Protein 2IF5 (pdb70)

B-factor: mean 22.91, std 17.2, range [2.0, 500.0]

Structure (mmCIF, N/CA/C/O backbone):
data_2IF5
#
_entry.id   2IF5
#
_cell.length_a   65.850
_cell.length_b   65.850
_cell.length_c   162.603
_cell.angle_alpha   90.00
_cell.angle_beta   90.00
_cell.angle_gamma   90.00
#
_symmetry.space_group_name_H-M   'I 41 2 2'
#
loop_
_entity.id
_entity.type
_entity.pdbx_description
1 polymer 'Zinc finger and BTB domain-containing protein 7A'
2 non-polymer 'PRASEODYMIUM ION'
3 water water
#
loop_
_atom_site.group_PDB
_atom_site.id
_atom_site.type_symbol
_atom_site.label_atom_id
_atom_site.label_alt_id
_atom_site.label_comp_id
_atom_site.label_asym_id
_atom_site.label_entity_id
_atom_site.label_seq_id
_atom_site.pdbx_PDB_ins_code
_atom_site.Cartn_x
_atom_site.Cartn_y
_atom_site.Cartn_z
_atom_site.occupancy
_atom_site.B_iso_or_equiv
_atom_site.auth_seq_id
_atom_site.auth_comp_id
_atom_site.auth_asym_id
_atom_site.auth_atom_id
_atom_site.pdbx_PDB_model_num
ATOM 1 N N . ILE A 1 1 ? 19.577 -25.820 -16.768 1.00 31.76 8 ILE A N 1
ATOM 2 C CA . ILE A 1 1 ? 18.529 -25.247 -17.607 1.00 31.03 8 ILE A CA 1
ATOM 3 C C . ILE A 1 1 ? 17.451 -26.311 -17.665 1.00 30.61 8 ILE A C 1
ATOM 4 O O . ILE A 1 1 ? 17.737 -27.518 -17.744 1.00 32.20 8 ILE A O 1
ATOM 9 N N . GLY A 1 2 ? 16.206 -25.860 -17.550 1.00 28.13 9 GLY A N 1
ATOM 10 C CA . GLY A 1 2 ? 15.103 -26.735 -17.162 1.00 25.36 9 GLY A CA 1
ATOM 11 C C . GLY A 1 2 ? 14.865 -27.915 -18.079 1.00 23.63 9 GLY A C 1
ATOM 12 O O . GLY A 1 2 ? 14.415 -27.693 -19.215 1.00 22.57 9 GLY A O 1
ATOM 13 N N . ILE A 1 3 ? 15.224 -29.148 -17.630 1.00 19.84 10 ILE A N 1
ATOM 14 C CA . ILE A 1 3 ? 14.744 -30.372 -18.296 1.00 17.61 10 ILE A CA 1
ATOM 15 C C . ILE A 1 3 ? 13.265 -30.504 -17.949 1.00 15.58 10 ILE A C 1
ATOM 16 O O . ILE A 1 3 ? 12.941 -30.573 -16.780 1.00 14.59 10 ILE A O 1
ATOM 21 N N . PRO A 1 4 ? 12.375 -30.518 -18.961 1.00 14.37 11 PRO A N 1
ATOM 22 C CA . PRO A 1 4 ? 10.957 -30.611 -18.693 1.00 14.86 11 PRO A CA 1
ATOM 23 C C . PRO A 1 4 ? 10.525 -32.071 -18.558 1.00 13.13 11 PRO A C 1
ATOM 24 O O . PRO A 1 4 ? 10.962 -32.921 -19.356 1.00 13.39 11 PRO A O 1
ATOM 28 N N . PHE A 1 5 ? 9.660 -32.331 -17.586 1.00 13.24 12 PHE A N 1
ATOM 29 C CA . PHE A 1 5 ? 9.050 -33.663 -17.338 1.00 12.01 12 PHE A CA 1
ATOM 30 C C . PHE A 1 5 ? 7.529 -33.572 -17.544 1.00 12.64 12 PHE A C 1
ATOM 31 O O . PHE A 1 5 ? 6.754 -33.364 -16.592 1.00 11.92 12 PHE A O 1
ATOM 39 N N . PRO A 1 6 ? 7.087 -33.773 -18.793 1.00 12.73 13 PRO A N 1
ATOM 40 C CA . PRO A 1 6 ? 5.664 -33.610 -19.043 1.00 14.48 13 PRO A CA 1
ATOM 41 C C . PRO A 1 6 ? 4.744 -34.618 -18.357 1.00 13.69 13 PRO A C 1
ATOM 42 O O . PRO A 1 6 ? 3.541 -34.390 -18.349 1.00 14.61 13 PRO A O 1
ATOM 46 N N . ASP A 1 7 ? 5.286 -35.695 -17.801 1.00 14.09 14 ASP A N 1
ATOM 47 C CA . ASP A 1 7 ? 4.424 -36.710 -17.113 1.00 13.35 14 ASP A CA 1
ATOM 48 C C . ASP A 1 7 ? 4.448 -36.559 -15.587 1.00 13.77 14 ASP A C 1
ATOM 49 O O . ASP A 1 7 ? 3.668 -37.195 -14.906 1.00 12.15 14 ASP A O 1
ATOM 54 N N . HIS A 1 8 ? 5.340 -35.700 -15.076 1.00 13.49 15 HIS A N 1
ATOM 55 C CA . HIS A 1 8 ? 5.578 -35.559 -13.643 1.00 13.39 15 HIS A CA 1
ATOM 56 C C . HIS A 1 8 ? 4.367 -35.135 -12.812 1.00 12.48 15 HIS A C 1
ATOM 57 O O . HIS A 1 8 ? 4.146 -35.707 -11.769 1.00 12.09 15 HIS A O 1
ATOM 64 N N . SER A 1 9 ? 3.610 -34.109 -13.224 1.00 13.56 16 SER A N 1
ATOM 65 C CA . SER A 1 9 ? 2.495 -33.691 -12.371 1.00 14.30 16 SER A CA 1
ATOM 66 C C . SER A 1 9 ? 1.444 -34.788 -12.254 1.00 14.51 16 SER A C 1
ATOM 67 O O . SER A 1 9 ? 0.871 -34.964 -11.198 1.00 14.97 16 SER A O 1
ATOM 70 N N . SER A 1 10 ? 1.222 -35.542 -13.322 1.00 14.78 17 SER A N 1
ATOM 71 C CA . SER A 1 10 ? 0.240 -36.607 -13.269 1.00 16.70 17 SER A CA 1
ATOM 72 C C . SER A 1 10 ? 0.796 -37.764 -12.440 1.00 14.93 17 SER A C 1
ATOM 73 O O . SER A 1 10 ? 0.024 -38.405 -11.772 1.00 14.11 17 SER A O 1
ATOM 76 N N . ASP A 1 11 ? 2.113 -38.017 -12.484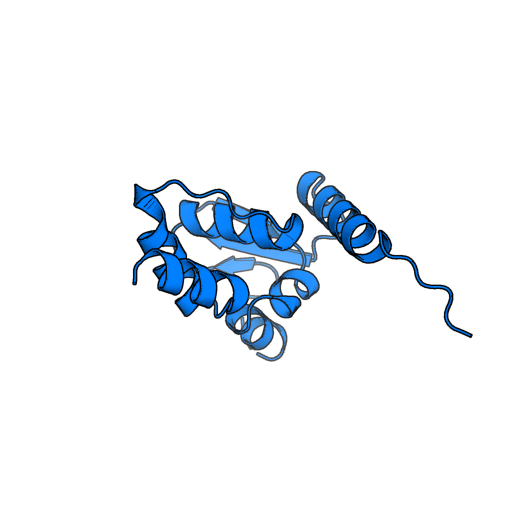 1.00 14.89 18 ASP A N 1
ATOM 77 C CA . ASP A 1 11 ? 2.745 -39.027 -11.622 1.00 14.80 18 ASP A CA 1
ATOM 78 C C . ASP A 1 11 ? 2.656 -38.639 -10.163 1.00 13.99 18 ASP A C 1
ATOM 79 O O . ASP A 1 11 ? 2.336 -39.489 -9.314 1.00 14.98 18 ASP A O 1
ATOM 84 N N . ILE A 1 12 ? 2.883 -37.365 -9.862 1.00 14.36 19 ILE A N 1
ATOM 85 C CA . ILE A 1 12 ? 2.629 -36.844 -8.497 1.00 14.06 19 ILE A CA 1
ATOM 86 C C . ILE A 1 12 ? 1.192 -37.073 -8.066 1.00 14.27 19 ILE A C 1
ATOM 87 O O . ILE A 1 12 ? 0.952 -37.571 -6.964 1.00 12.47 19 ILE A O 1
ATOM 92 N N . LEU A 1 13 ? 0.239 -36.732 -8.943 1.00 13.71 20 LEU A N 1
ATOM 93 C CA . LEU A 1 13 ? -1.156 -36.837 -8.562 1.00 13.52 20 LEU A CA 1
ATOM 94 C C . LEU A 1 13 ? -1.549 -38.299 -8.309 1.00 13.60 20 LEU A C 1
ATOM 95 O O . LEU A 1 13 ? -2.304 -38.616 -7.368 1.00 13.84 20 LEU A O 1
ATOM 100 N N . SER A 1 14 ? -1.049 -39.186 -9.169 1.00 14.31 21 SER A N 1
ATOM 101 C CA . SER A 1 14 ? -1.228 -40.596 -8.994 1.00 15.14 21 SER A CA 1
ATOM 102 C C . SER A 1 14 ? -0.725 -41.088 -7.635 1.00 15.59 21 SER A C 1
ATOM 103 O O . SER A 1 14 ? -1.333 -41.962 -7.003 1.00 15.85 21 SER A O 1
ATOM 106 N N . GLY A 1 15 ? 0.441 -40.598 -7.224 1.00 14.85 22 GLY A N 1
ATOM 107 C CA . GLY A 1 15 ? 1.014 -40.959 -5.960 1.00 15.59 22 GLY A CA 1
ATOM 108 C C . GLY A 1 15 ? 0.167 -40.468 -4.822 1.00 15.31 22 GLY A C 1
ATOM 109 O O . GLY A 1 15 ? -0.044 -41.190 -3.865 1.00 15.25 22 GLY A O 1
ATOM 110 N N . LEU A 1 16 ? -0.395 -39.264 -4.947 1.00 15.43 23 LEU A N 1
ATOM 111 C CA . LEU A 1 16 ? -1.247 -38.716 -3.893 1.00 15.14 23 LEU A CA 1
ATOM 112 C C . LEU A 1 16 ? -2.551 -39.514 -3.838 1.00 17.29 23 LEU A C 1
ATOM 113 O O . LEU A 1 16 ? -3.072 -39.790 -2.750 1.00 17.60 23 LEU A O 1
ATOM 118 N N . ASN A 1 17 ? -3.063 -39.890 -5.010 1.00 16.64 24 ASN A N 1
ATOM 119 C CA . ASN A 1 17 ? -4.245 -40.758 -5.080 1.00 17.48 24 ASN A CA 1
ATOM 120 C C . ASN A 1 17 ? -3.980 -42.147 -4.443 1.00 18.07 24 ASN A C 1
ATOM 121 O O . ASN A 1 17 ? -4.831 -42.676 -3.760 1.00 19.21 24 ASN A O 1
ATOM 126 N N . GLU A 1 18 ? -2.812 -42.730 -4.677 1.00 19.38 25 GLU A N 1
ATOM 127 C CA . GLU A 1 18 ? -2.389 -43.967 -3.976 1.00 21.56 25 GLU A CA 1
ATOM 128 C C . GLU A 1 18 ? -2.455 -43.830 -2.438 1.00 21.47 25 GLU A C 1
ATOM 129 O O . GLU A 1 18 ? -3.026 -44.679 -1.736 1.00 21.17 25 GLU A O 1
ATOM 135 N N . GLN A 1 19 ? -1.834 -42.765 -1.926 1.00 21.94 26 GLN A N 1
ATOM 136 C CA . GLN A 1 19 ? -1.928 -42.379 -0.511 1.00 21.59 26 GLN A CA 1
ATOM 137 C C . GLN A 1 19 ? -3.349 -42.317 -0.004 1.00 23.24 26 GLN A C 1
ATOM 138 O O . GLN A 1 19 ? -3.654 -42.884 1.067 1.00 22.00 26 GLN A O 1
ATOM 144 N N . ARG A 1 20 ? -4.211 -41.602 -0.740 1.00 23.92 27 ARG A N 1
ATOM 145 C CA . ARG A 1 20 ? -5.632 -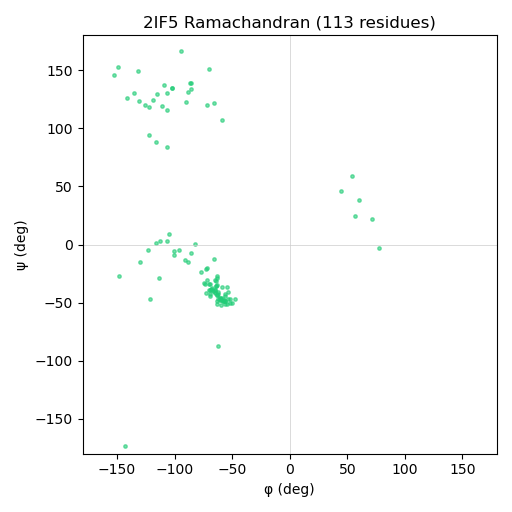41.529 -0.421 1.00 25.23 27 ARG A CA 1
ATOM 146 C C . ARG A 1 20 ? -6.293 -42.917 -0.447 1.00 26.55 27 ARG A C 1
ATOM 147 O O . ARG A 1 20 ? -6.958 -43.287 0.518 1.00 26.95 27 ARG A O 1
ATOM 155 N N . THR A 1 21 ? -6.115 -43.666 -1.541 1.00 27.19 28 THR A N 1
ATOM 156 C CA . THR A 1 21 ? -6.647 -45.035 -1.666 1.00 28.90 28 THR A CA 1
ATOM 157 C C . THR A 1 21 ? -6.232 -45.879 -0.455 1.00 29.52 28 THR A C 1
ATOM 158 O O . THR A 1 21 ? -7.080 -46.481 0.204 1.00 30.46 28 THR A O 1
ATOM 162 N N . GLN A 1 22 ? -4.942 -45.861 -0.135 1.00 30.10 29 GLN A N 1
ATOM 163 C CA . GLN A 1 22 ? -4.365 -46.669 0.951 1.00 30.97 29 GLN A CA 1
ATOM 164 C C . GLN A 1 22 ? -4.485 -46.104 2.372 1.00 30.84 29 GLN A C 1
ATOM 165 O O . GLN A 1 22 ? -4.012 -46.729 3.340 1.00 31.15 29 GLN A O 1
ATOM 171 N N . GLY A 1 23 ? -5.102 -44.935 2.500 1.00 29.54 30 GLY A N 1
ATOM 172 C CA . GLY A 1 23 ? -5.181 -44.245 3.781 1.00 29.83 30 GLY A CA 1
ATOM 173 C C . GLY A 1 23 ? -3.828 -43.905 4.374 1.00 29.18 30 GLY A C 1
ATOM 174 O O . GLY A 1 23 ? -3.639 -43.978 5.580 1.00 29.35 30 GLY A O 1
ATOM 175 N N . LEU A 1 24 ? -2.890 -43.512 3.526 1.00 28.71 31 LEU A N 1
ATOM 176 C CA . LEU A 1 24 ? -1.535 -43.154 3.963 1.00 27.84 31 LEU A CA 1
ATOM 177 C C . LEU A 1 24 ? -1.273 -41.647 3.846 1.00 27.02 31 LEU A C 1
ATOM 178 O O . LEU A 1 24 ? -1.685 -40.999 2.855 1.00 26.91 31 LEU A O 1
ATOM 183 N N . LEU A 1 25 ? -0.636 -41.083 4.876 1.00 24.87 32 LEU A N 1
ATOM 184 C CA . LEU A 1 25 ? -0.230 -39.667 4.891 1.00 25.00 32 LEU A CA 1
ATOM 185 C C . LEU A 1 25 ? -1.381 -38.671 4.674 1.00 25.43 32 LEU A C 1
ATOM 186 O O . LEU A 1 25 ? -1.153 -37.549 4.270 1.00 26.30 32 LEU A O 1
ATOM 191 N N . CYS A 1 26 ? -2.600 -39.089 5.002 1.00 25.80 33 CYS A N 1
ATOM 192 C CA . CYS A 1 26 ? -3.770 -38.235 4.969 1.00 26.51 33 CYS A CA 1
ATOM 193 C C . CYS A 1 26 ? -3.841 -37.513 6.299 1.00 26.35 33 CYS A C 1
ATOM 194 O O . CYS A 1 26 ? -3.701 -38.146 7.330 1.00 28.21 33 CYS A O 1
ATOM 197 N N . ASP A 1 27 ? -4.082 -36.212 6.279 1.00 25.07 34 ASP A N 1
ATOM 198 C CA . ASP A 1 27 ? -3.947 -35.374 7.472 1.00 23.97 34 ASP A CA 1
ATOM 199 C C . ASP A 1 27 ? -5.287 -34.770 7.879 1.00 22.75 34 ASP A C 1
ATOM 200 O O . ASP A 1 27 ? -5.364 -33.990 8.826 1.00 21.94 34 ASP A O 1
ATOM 205 N N . VAL A 1 28 ? -6.337 -35.103 7.133 1.00 21.90 35 VAL A N 1
ATOM 206 C CA . VAL A 1 28 ? -7.675 -34.614 7.450 1.00 21.46 35 VAL A CA 1
ATOM 207 C C . VAL A 1 28 ? -8.745 -35.628 7.013 1.00 21.44 35 VAL A C 1
ATOM 208 O O . VAL A 1 28 ? -8.533 -36.434 6.109 1.00 19.91 35 VAL A O 1
ATOM 212 N N . VAL A 1 29 ? -9.884 -35.614 7.701 1.00 20.43 36 VAL A N 1
ATOM 213 C CA . VAL A 1 29 ? -11.008 -36.412 7.289 1.00 20.92 36 VAL A CA 1
ATOM 214 C C . VAL A 1 29 ? -12.169 -35.455 6.977 1.00 20.28 36 VAL A C 1
ATOM 215 O O . VAL A 1 29 ? -12.550 -34.637 7.821 1.00 20.86 36 VAL A O 1
ATOM 219 N N . ILE A 1 30 ? -12.719 -35.545 5.771 1.00 19.44 37 ILE A N 1
ATOM 220 C CA . ILE A 1 30 ? -13.945 -34.819 5.468 1.00 18.52 37 ILE A CA 1
ATOM 221 C C . ILE A 1 30 ? -15.154 -35.706 5.839 1.00 17.19 37 ILE A C 1
ATOM 222 O O . ILE A 1 30 ? -15.232 -36.878 5.442 1.00 16.98 37 ILE A O 1
ATOM 227 N N . LEU A 1 31 ? -16.107 -35.144 6.574 1.00 17.03 38 LEU A N 1
ATOM 228 C CA . LEU A 1 31 ? -17.289 -35.898 6.992 1.00 17.15 38 LEU A CA 1
ATOM 229 C C . LEU A 1 31 ? -18.539 -35.387 6.280 1.00 16.65 38 LEU A C 1
ATOM 230 O O . LEU A 1 31 ? -18.902 -34.239 6.417 1.00 16.53 38 LEU A O 1
ATOM 235 N N . VAL A 1 32 ? -19.190 -36.251 5.506 1.00 16.12 39 VAL A N 1
ATOM 236 C CA . VAL A 1 32 ? -20.355 -35.821 4.770 1.00 15.78 39 VAL A CA 1
ATOM 237 C C . VAL A 1 32 ? -21.385 -36.919 4.777 1.00 14.91 39 VAL A C 1
ATOM 238 O O . VAL A 1 32 ? -21.081 -38.037 4.379 1.00 14.37 39 VAL A O 1
ATOM 242 N N . GLU A 1 33 ? -22.592 -36.574 5.207 1.00 14.12 40 GLU A N 1
ATOM 243 C CA . GLU A 1 33 ? -23.693 -37.520 5.449 1.00 14.63 40 GLU A CA 1
ATOM 244 C C . GLU A 1 33 ? -23.269 -38.761 6.187 1.00 16.12 40 GLU A C 1
ATOM 245 O O . GLU A 1 33 ? -23.589 -39.893 5.768 1.00 16.15 40 GLU A O 1
ATOM 251 N N . GLY A 1 34 ? -22.498 -38.582 7.259 1.00 17.43 41 GLY A N 1
ATOM 252 C CA . GLY A 1 34 ? -22.058 -39.741 8.010 1.00 19.01 41 GLY A CA 1
ATOM 253 C C . GLY A 1 34 ? -20.919 -40.504 7.375 1.00 20.28 41 GLY A C 1
ATOM 254 O O . GLY A 1 34 ? -20.406 -41.459 7.976 1.00 20.42 41 GLY A O 1
ATOM 255 N N . ARG A 1 35 ? -20.483 -40.087 6.182 1.00 20.19 42 ARG A N 1
ATOM 256 C CA . ARG A 1 35 ? -19.386 -40.763 5.506 1.00 20.88 42 ARG A CA 1
ATOM 257 C C . ARG A 1 35 ? -18.054 -40.009 5.632 1.00 21.08 42 ARG A C 1
ATOM 258 O O . ARG A 1 35 ? -17.985 -38.800 5.440 1.00 20.24 42 ARG A O 1
ATOM 266 N N . GLU A 1 36 ? -16.993 -40.738 5.945 1.00 21.51 43 GLU A N 1
ATOM 267 C CA . GLU A 1 36 ? -15.676 -40.112 6.177 1.00 23.66 43 GLU A CA 1
ATOM 268 C C . GLU A 1 36 ? -14.732 -40.273 4.997 1.00 23.16 43 GLU A C 1
ATOM 269 O O . GLU A 1 36 ? -14.601 -41.381 4.474 1.00 24.34 43 GLU A O 1
ATOM 275 N N . PHE A 1 37 ? -14.049 -39.186 4.611 1.00 22.46 44 PHE A N 1
ATOM 276 C CA . PHE A 1 37 ? -13.147 -39.159 3.451 1.00 22.70 44 PHE A CA 1
ATOM 277 C C . PHE A 1 37 ? -11.724 -38.727 3.926 1.00 21.38 44 PHE A C 1
ATOM 278 O O . PHE A 1 37 ? -11.455 -37.526 4.023 1.00 19.21 44 PHE A O 1
ATOM 286 N N . PRO A 1 38 ? -10.827 -39.694 4.234 1.00 21.56 45 PRO A N 1
ATOM 287 C CA . PRO A 1 38 ? -9.437 -39.335 4.574 1.00 21.58 45 PRO A CA 1
ATOM 288 C C . PRO A 1 38 ? -8.748 -38.727 3.363 1.00 21.11 45 PRO A C 1
ATOM 289 O O . PRO A 1 38 ? -8.672 -39.362 2.305 1.00 21.37 45 PRO A O 1
ATOM 293 N N . THR A 1 39 ? -8.265 -37.496 3.499 1.00 20.39 46 THR A N 1
ATOM 294 C CA . THR A 1 39 ? -7.608 -36.810 2.399 1.00 19.87 46 THR A CA 1
ATOM 295 C C . THR A 1 39 ? -6.427 -35.955 2.883 1.00 19.34 46 THR A C 1
ATOM 296 O O . THR A 1 39 ? -6.052 -36.016 4.046 1.00 20.00 46 THR A O 1
ATOM 300 N N . HIS A 1 40 ? -5.840 -35.180 1.976 1.00 18.55 47 HIS A N 1
ATOM 301 C CA . HIS A 1 40 ? -4.752 -34.252 2.288 1.00 18.27 47 HIS A CA 1
ATOM 302 C C . HIS A 1 40 ? -5.302 -32.859 2.247 1.00 19.26 47 HIS A C 1
ATOM 303 O O . HIS A 1 40 ? -5.969 -32.493 1.265 1.00 19.31 47 HIS A O 1
ATOM 310 N N . ARG A 1 41 ? -5.026 -32.084 3.302 1.00 19.96 48 ARG A N 1
ATOM 311 C CA . ARG A 1 41 ? -5.379 -30.665 3.366 1.00 21.14 48 ARG A CA 1
ATOM 312 C C . ARG A 1 41 ? -4.844 -29.923 2.167 1.00 20.47 48 ARG A C 1
ATOM 313 O O . ARG A 1 41 ? -5.509 -29.071 1.592 1.00 20.52 48 ARG A O 1
ATOM 321 N N . SER A 1 42 ? -3.570 -30.190 1.870 1.00 19.31 49 SER A N 1
ATOM 322 C CA . SER A 1 42 ? -2.842 -29.515 0.822 1.00 18.36 49 SER A CA 1
ATOM 323 C C . SER A 1 42 ? -3.465 -29.720 -0.547 1.00 17.53 49 SER A C 1
ATOM 324 O O . SER A 1 42 ? -3.591 -28.761 -1.283 1.00 17.36 49 SER A O 1
ATOM 327 N N . VAL A 1 43 ? -3.829 -30.950 -0.885 1.00 16.73 50 VAL A N 1
ATOM 328 C CA . VAL A 1 43 ? -4.496 -31.251 -2.177 1.00 17.48 50 VAL A CA 1
ATOM 329 C C . VAL A 1 43 ? -5.858 -30.553 -2.264 1.00 17.65 50 VAL A C 1
ATOM 330 O O . VAL A 1 43 ? -6.170 -29.875 -3.259 1.00 17.37 50 VAL A O 1
ATOM 334 N N . LEU A 1 44 ? -6.663 -30.684 -1.209 1.00 18.64 51 LEU A N 1
ATOM 335 C CA . LEU A 1 44 ? -7.938 -29.953 -1.185 1.00 19.66 51 LEU A CA 1
ATOM 336 C C . LEU A 1 44 ? -7.751 -28.450 -1.370 1.0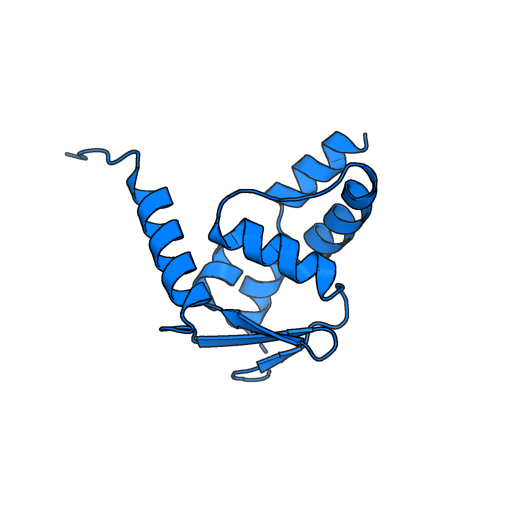0 19.85 51 LEU A C 1
ATOM 337 O O . LEU A 1 44 ? -8.415 -27.855 -2.210 1.00 21.26 51 LEU A O 1
ATOM 342 N N . ALA A 1 45 ? -6.831 -27.837 -0.635 1.00 19.35 52 ALA A N 1
ATOM 343 C CA . ALA A 1 45 ? -6.590 -26.404 -0.778 1.00 20.09 52 ALA A CA 1
ATOM 344 C C . ALA A 1 45 ? -6.072 -25.956 -2.147 1.00 20.42 52 ALA A C 1
ATOM 345 O O . ALA A 1 45 ? -6.282 -24.819 -2.543 1.00 21.80 52 ALA A O 1
ATOM 347 N N . ALA A 1 46 ? -5.357 -26.825 -2.842 1.00 20.97 53 ALA A N 1
ATOM 348 C CA . ALA A 1 46 ? -4.833 -26.512 -4.181 1.00 21.08 53 ALA A CA 1
ATOM 349 C C . ALA A 1 46 ? -5.925 -26.476 -5.249 1.00 21.58 53 ALA A C 1
ATOM 350 O O . ALA A 1 46 ? -5.740 -25.894 -6.320 1.00 21.83 53 ALA A O 1
ATOM 352 N N . CYS A 1 47 ? -7.062 -27.094 -4.993 1.00 22.64 54 CYS A N 1
ATOM 353 C CA . CYS A 1 47 ? -8.137 -26.984 -5.997 1.00 23.80 54 CYS A CA 1
ATOM 354 C C . CYS A 1 47 ? -9.473 -26.438 -5.578 1.00 22.77 54 CYS A C 1
ATOM 355 O O . CYS A 1 47 ? -10.360 -26.315 -6.421 1.00 22.08 54 CYS A O 1
ATOM 358 N N . SER A 1 48 ? -9.643 -26.169 -4.285 1.00 20.63 55 SER A N 1
ATOM 359 C CA . SER A 1 48 ? -10.915 -25.654 -3.803 1.00 20.02 55 SER A CA 1
ATOM 360 C C . SER A 1 48 ? -10.600 -24.449 -2.946 1.00 20.91 55 SER A C 1
ATOM 361 O O . SER A 1 48 ? -9.831 -24.578 -1.988 1.00 19.16 55 SER A O 1
ATOM 364 N N . GLN A 1 49 ? -11.185 -23.294 -3.285 1.00 20.95 56 GLN A N 1
ATOM 365 C CA . GLN A 1 49 ? -10.989 -22.103 -2.461 1.00 22.60 56 GLN A CA 1
ATOM 366 C C . GLN A 1 49 ? -11.742 -22.206 -1.125 1.00 21.41 56 GLN A C 1
ATOM 367 O O . GLN A 1 49 ? -11.278 -21.681 -0.112 1.00 20.34 56 GLN A O 1
ATOM 373 N N . TYR A 1 50 ? -12.874 -22.912 -1.112 1.00 20.53 57 TYR A N 1
ATOM 374 C CA . TYR A 1 50 ? -13.531 -23.163 0.164 1.00 19.47 57 TYR A CA 1
ATOM 375 C C . TYR A 1 50 ? -12.542 -23.843 1.103 1.00 19.48 57 TYR A C 1
ATOM 376 O O . TYR A 1 50 ? -12.332 -23.389 2.237 1.00 18.70 57 TYR A O 1
ATOM 385 N N . PHE A 1 51 ? -11.906 -24.909 0.634 1.00 18.88 58 PHE A N 1
ATOM 386 C CA . PHE A 1 51 ? -10.987 -25.637 1.497 1.00 19.08 58 PHE A CA 1
ATOM 387 C C . PHE A 1 51 ? -9.720 -24.877 1.806 1.00 20.39 58 PHE A C 1
ATOM 388 O O . PHE A 1 51 ? -9.210 -25.022 2.898 1.00 20.50 58 PHE A O 1
ATOM 396 N N . LYS A 1 52 ? -9.212 -24.071 0.872 1.00 21.38 59 LYS A N 1
ATOM 397 C CA . LYS A 1 52 ? -8.003 -23.281 1.165 1.00 23.11 59 LYS A CA 1
ATOM 398 C C . LYS A 1 52 ? -8.297 -22.324 2.312 1.00 23.24 59 LYS A C 1
ATOM 399 O O . LYS A 1 52 ? -7.522 -22.229 3.259 1.00 23.11 59 LYS A O 1
ATOM 405 N N . LYS A 1 53 ? -9.427 -21.637 2.222 1.00 24.07 60 LYS A N 1
ATOM 406 C CA . LYS A 1 53 ? -9.877 -20.720 3.274 1.00 24.83 60 L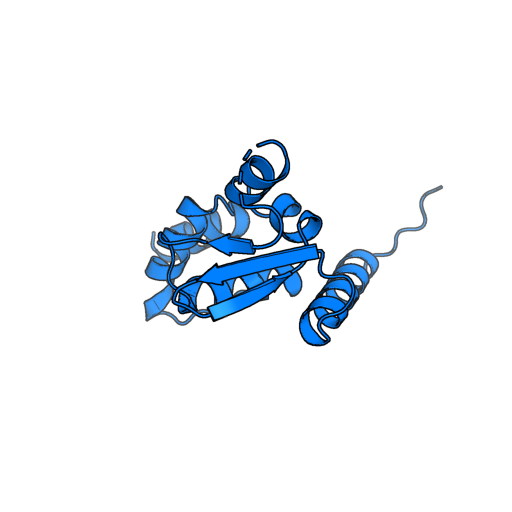YS A CA 1
ATOM 407 C C . LYS A 1 53 ? -10.017 -21.484 4.594 1.00 24.04 60 LYS A C 1
ATOM 408 O O . LYS A 1 53 ? -9.479 -21.048 5.623 1.00 23.19 60 LYS A O 1
ATOM 414 N N . LEU A 1 54 ? -10.698 -22.634 4.546 1.00 23.25 61 LEU A N 1
ATOM 415 C CA . LEU A 1 54 ? -10.950 -23.479 5.724 1.00 23.27 61 LEU A CA 1
ATOM 416 C C . LEU A 1 54 ? -9.665 -23.892 6.439 1.00 23.41 61 LEU A C 1
ATOM 417 O O . LEU A 1 54 ? -9.592 -23.868 7.675 1.00 22.03 61 LEU A O 1
ATOM 422 N N . PHE A 1 55 ? -8.656 -24.292 5.669 1.00 23.71 62 PHE A N 1
ATOM 423 C CA . PHE A 1 55 ? -7.434 -24.824 6.268 1.00 25.02 62 PHE A CA 1
ATOM 424 C C . PHE A 1 55 ? -6.343 -23.800 6.554 1.00 27.65 62 PHE A C 1
ATOM 425 O O . PHE A 1 55 ? -5.367 -24.113 7.265 1.00 28.17 62 PHE A O 1
ATOM 433 N N . THR A 1 56 ? -6.469 -22.598 6.003 1.00 29.98 63 THR A N 1
ATOM 434 C CA . THR A 1 56 ? -5.433 -21.587 6.252 1.00 33.01 63 THR A CA 1
ATOM 435 C C . THR A 1 56 ? -5.916 -20.531 7.243 1.00 34.99 63 THR A C 1
ATOM 436 O O . THR A 1 56 ? -5.246 -19.516 7.477 1.00 36.36 63 THR A O 1
ATOM 440 N N . SER A 1 57 ? -7.070 -20.806 7.842 1.00 36.90 64 SER A N 1
ATOM 441 C CA . SER A 1 57 ? -7.727 -19.911 8.787 1.00 38.39 64 SER A CA 1
ATOM 442 C C . SER A 1 57 ? -8.485 -20.776 9.792 1.00 38.92 64 SER A C 1
ATOM 443 O O . SER A 1 57 ? -8.133 -20.824 10.976 1.00 40.25 64 SER A O 1
ATOM 446 N N . GLN A 1 63 ? -13.371 -29.284 12.396 1.00 45.39 70 GLN A N 1
ATOM 447 C CA . GLN A 1 63 ? -12.759 -28.750 13.602 1.00 45.81 70 GLN A CA 1
ATOM 448 C C . GLN A 1 63 ? -11.243 -28.705 13.520 1.00 45.04 70 GLN A C 1
ATOM 449 O O . GLN A 1 63 ? -10.695 -27.675 13.114 1.00 45.56 70 GLN A O 1
ATOM 455 N N . GLN A 1 64 ? -10.571 -29.800 13.894 1.00 44.10 71 GLN A N 1
ATOM 456 C CA . GLN A 1 64 ? -9.095 -29.855 13.896 1.00 43.06 71 GLN A CA 1
ATOM 457 C C . GLN A 1 64 ? -8.521 -30.966 13.004 1.00 41.19 71 GLN A C 1
ATOM 458 O O . GLN A 1 64 ? -7.581 -30.728 12.251 1.00 41.30 71 GLN A O 1
ATOM 464 N N . ASN A 1 65 ? -9.067 -32.176 13.122 1.00 38.98 72 ASN A N 1
ATOM 465 C CA . ASN A 1 65 ? -8.746 -33.286 12.206 1.00 36.56 72 ASN A CA 1
ATOM 466 C C . ASN A 1 65 ? -9.935 -33.703 11.338 1.00 33.83 72 ASN A C 1
ATOM 467 O O . ASN A 1 65 ? -9.729 -34.192 10.237 1.00 33.62 72 ASN A O 1
ATOM 472 N N . VAL A 1 66 ? -11.161 -33.520 11.840 1.00 30.73 73 VAL A N 1
ATOM 473 C CA . VAL A 1 66 ? -12.394 -33.861 11.093 1.00 27.44 73 VAL A CA 1
ATOM 474 C C . VAL A 1 66 ? -13.206 -32.610 10.790 1.00 26.18 73 VAL A C 1
ATOM 475 O O . VAL A 1 66 ? -13.475 -31.817 11.684 1.00 24.43 73 VAL A O 1
ATOM 479 N N . TYR A 1 67 ? -13.594 -32.438 9.525 1.00 23.93 74 TYR A N 1
ATOM 480 C CA . TYR A 1 67 ? -14.339 -31.262 9.106 1.00 23.69 74 TYR A CA 1
ATOM 481 C C . TYR A 1 67 ? -15.596 -31.735 8.422 1.00 23.35 74 TYR A C 1
ATOM 482 O O . TYR A 1 67 ? -15.525 -32.440 7.398 1.00 22.01 74 TYR A O 1
ATOM 491 N N . GLU A 1 68 ? -16.734 -31.336 8.982 1.00 23.62 75 GLU A N 1
ATOM 492 C CA . GLU A 1 68 ? -18.041 -31.698 8.440 1.00 25.27 75 GLU A CA 1
ATOM 493 C C . GLU A 1 68 ? -18.460 -30.701 7.355 1.00 24.19 75 GLU A C 1
ATOM 494 O O . GLU A 1 68 ? -18.277 -29.502 7.500 1.00 24.34 75 GLU A O 1
ATOM 500 N N . ILE A 1 69 ? -19.040 -31.218 6.287 1.00 23.36 76 ILE A N 1
ATOM 501 C CA . ILE A 1 69 ? -19.583 -30.406 5.231 1.00 23.40 76 ILE A CA 1
ATOM 502 C C . ILE A 1 69 ? -21.053 -30.806 5.148 1.00 22.25 76 ILE A C 1
ATOM 503 O O . ILE A 1 69 ? -21.364 -31.962 4.905 1.00 21.94 76 ILE A O 1
ATOM 508 N N . ASP A 1 70 ? -21.963 -29.859 5.380 1.00 20.90 77 ASP A N 1
ATOM 509 C CA . ASP A 1 70 ? -23.368 -30.168 5.337 1.00 20.30 77 ASP A CA 1
ATOM 510 C C . ASP A 1 70 ? -24.061 -29.614 4.105 1.00 19.64 77 ASP A C 1
ATOM 511 O O . ASP A 1 70 ? -25.258 -29.782 3.970 1.00 17.89 77 ASP A O 1
ATOM 516 N N . PHE A 1 71 ? -23.312 -28.977 3.206 1.00 17.20 78 PHE A N 1
ATOM 517 C CA . PHE A 1 71 ? -23.935 -28.200 2.128 1.00 17.37 78 PHE A CA 1
ATOM 518 C C . PHE A 1 71 ? -23.718 -28.794 0.736 1.00 17.23 78 PHE A C 1
ATOM 519 O O . PHE A 1 71 ? -24.138 -28.211 -0.267 1.00 16.81 78 PHE A O 1
ATOM 527 N N . VAL A 1 72 ? -23.054 -29.955 0.691 1.00 17.88 79 VAL A N 1
ATOM 528 C CA . VAL A 1 72 ? -22.935 -30.810 -0.507 1.00 16.61 79 VAL A CA 1
ATOM 529 C C . VAL A 1 72 ? -23.272 -32.290 -0.105 1.00 16.32 79 VAL A C 1
ATOM 530 O O . VAL A 1 72 ? -23.003 -32.718 1.039 1.00 15.66 79 VAL A O 1
ATOM 534 N N . SER A 1 73 ? -23.822 -33.032 -1.049 1.00 13.75 80 SER A N 1
ATOM 535 C CA . SER A 1 73 ? -24.108 -34.493 -0.842 1.00 14.65 80 SER A CA 1
ATOM 536 C C . SER A 1 73 ? -22.834 -35.279 -0.787 1.00 13.67 80 SER A C 1
ATOM 537 O O . SER A 1 73 ? -21.756 -34.835 -1.326 1.00 13.05 80 SER A O 1
ATOM 540 N N . ALA A 1 74 ? -22.874 -36.387 -0.050 1.00 12.37 81 ALA A N 1
ATOM 541 C CA . ALA A 1 74 ? -21.796 -37.343 -0.052 1.00 11.54 81 ALA A CA 1
ATOM 542 C C . ALA A 1 74 ? -21.530 -37.765 -1.475 1.00 13.34 81 ALA A C 1
ATOM 543 O O . ALA A 1 74 ? -20.353 -37.976 -1.868 1.00 12.74 81 ALA A O 1
ATOM 545 N N . GLU A 1 75 ? -22.585 -37.884 -2.269 1.00 10.92 82 GLU A N 1
ATOM 546 C CA . GLU A 1 75 ? -22.400 -38.365 -3.645 1.00 13.92 82 GLU A CA 1
ATOM 547 C C . GLU A 1 75 ? -21.659 -37.345 -4.522 1.00 13.14 82 GLU A C 1
ATOM 548 O O . GLU A 1 75 ? -20.752 -37.681 -5.300 1.00 15.21 82 GLU A O 1
ATOM 554 N N . ALA A 1 76 ? -22.012 -36.072 -4.390 1.00 13.70 83 ALA A N 1
ATOM 555 C CA . ALA A 1 76 ? -21.235 -35.036 -5.152 1.00 13.47 83 ALA A CA 1
ATOM 556 C C . ALA A 1 76 ? -19.796 -34.901 -4.653 1.00 14.92 83 ALA A C 1
ATOM 557 O O . ALA A 1 76 ? -18.842 -34.672 -5.459 1.00 14.53 83 ALA A O 1
ATOM 559 N N . LEU A 1 77 ? -19.590 -35.008 -3.332 1.00 15.41 84 LEU A N 1
ATOM 560 C CA . LEU A 1 77 ? -18.237 -34.825 -2.789 1.00 17.02 84 LEU A CA 1
ATOM 561 C C . LEU A 1 77 ? -17.301 -35.932 -3.245 1.00 16.97 84 LEU A C 1
ATOM 562 O O . LEU A 1 77 ? -16.121 -35.685 -3.587 1.00 15.55 84 LEU A O 1
ATOM 567 N N . THR A 1 78 ? -17.831 -37.159 -3.270 1.00 16.32 85 THR A N 1
ATOM 568 C CA . THR A 1 78 ? -17.063 -38.292 -3.782 1.00 17.26 85 THR A CA 1
ATOM 569 C C . THR A 1 78 ? -16.655 -38.020 -5.212 1.00 15.93 85 THR A C 1
ATOM 570 O O . THR A 1 78 ? -15.498 -38.242 -5.569 1.00 16.43 85 THR A O 1
ATOM 574 N N . ALA A 1 79 ? -17.577 -37.545 -6.051 1.00 15.98 86 ALA A N 1
ATOM 575 C CA . ALA A 1 79 ? -17.201 -37.289 -7.442 1.00 15.77 86 ALA A CA 1
ATOM 576 C C . ALA A 1 79 ? -16.159 -36.185 -7.543 1.00 15.59 86 ALA A C 1
ATOM 577 O O . ALA A 1 79 ? -15.225 -36.267 -8.348 1.00 15.56 86 ALA A O 1
ATOM 579 N N . LEU A 1 80 ? -16.302 -35.148 -6.730 1.00 16.28 87 LEU A N 1
ATOM 580 C CA . LEU A 1 80 ? -15.346 -34.034 -6.768 1.00 16.32 87 LEU A CA 1
ATOM 581 C C . LEU A 1 80 ? -13.996 -34.368 -6.133 1.00 17.35 87 LEU A C 1
ATOM 582 O O . LEU A 1 80 ? -12.927 -33.853 -6.554 1.00 15.65 87 LEU A O 1
ATOM 587 N N . MET A 1 81 ? -14.012 -35.213 -5.108 1.00 17.65 88 MET A N 1
ATOM 588 C CA . MET A 1 81 ? -12.731 -35.683 -4.526 1.00 19.93 88 MET A CA 1
ATOM 589 C C . MET A 1 81 ? -11.993 -36.603 -5.477 1.00 17.52 88 MET A C 1
ATOM 590 O O . MET A 1 81 ? -10.797 -36.466 -5.655 1.00 16.87 88 MET A O 1
ATOM 595 N N . ASP A 1 82 ? -12.715 -37.528 -6.094 1.00 16.32 89 ASP A N 1
ATOM 596 C CA . ASP A 1 82 ? -12.171 -38.298 -7.204 1.00 16.85 89 ASP A CA 1
ATOM 597 C C . ASP A 1 82 ? -11.558 -37.418 -8.299 1.00 15.31 89 ASP A C 1
ATOM 598 O O . ASP A 1 82 ? -10.446 -37.678 -8.793 1.00 16.42 89 ASP A O 1
ATOM 603 N N . PHE A 1 83 ? -12.258 -36.371 -8.705 1.00 15.35 90 PHE A N 1
ATOM 604 C CA . PHE A 1 83 ? -11.709 -35.434 -9.714 1.00 14.38 90 PHE A CA 1
ATOM 605 C C . PHE A 1 83 ? -10.404 -34.811 -9.214 1.00 13.60 90 PHE A C 1
ATOM 606 O O . PHE A 1 83 ? -9.354 -34.778 -9.928 1.00 14.72 90 PHE A O 1
ATOM 614 N N . ALA A 1 84 ? -10.431 -34.333 -7.968 1.00 13.96 91 ALA A N 1
ATOM 615 C CA . ALA A 1 84 ? -9.271 -33.632 -7.378 1.00 13.75 91 ALA A CA 1
ATOM 616 C C . ALA A 1 84 ? -8.018 -34.484 -7.491 1.00 13.70 91 ALA A C 1
ATOM 617 O O . ALA A 1 84 ? -6.929 -33.995 -7.836 1.00 14.64 91 ALA A O 1
ATOM 619 N N . TYR A 1 85 ? -8.195 -35.778 -7.244 1.00 12.33 92 TYR A N 1
ATOM 620 C CA . TYR A 1 85 ? -7.078 -36.702 -7.165 1.00 13.21 92 TYR A CA 1
ATOM 621 C C . TYR A 1 85 ? -6.779 -37.475 -8.445 1.00 13.22 92 TYR A C 1
ATOM 622 O O . TYR A 1 85 ? -5.821 -38.230 -8.497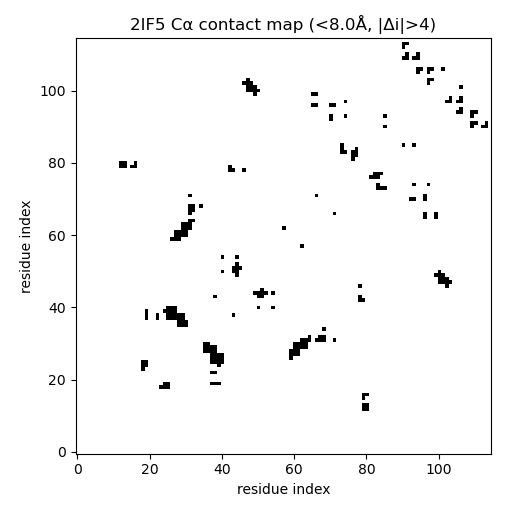 1.00 15.28 92 TYR A O 1
ATOM 631 N N . THR A 1 86 ? -7.597 -37.328 -9.480 1.00 13.74 93 THR A N 1
ATOM 632 C CA . THR A 1 86 ? -7.349 -38.062 -10.747 1.00 15.24 93 THR A CA 1
ATOM 633 C C . THR A 1 86 ? -7.381 -37.205 -12.039 1.00 15.61 93 THR A C 1
ATOM 634 O O . THR A 1 86 ? -6.948 -37.682 -13.101 1.00 16.77 93 THR A O 1
ATOM 638 N N . ALA A 1 87 ? -7.915 -35.979 -11.977 1.00 14.44 94 ALA A N 1
ATOM 639 C CA . ALA A 1 87 ? -8.080 -35.155 -13.206 1.00 15.60 94 ALA A CA 1
ATOM 640 C C . ALA A 1 87 ? -9.176 -35.635 -14.188 1.00 15.11 94 ALA A C 1
ATOM 641 O O . ALA A 1 87 ? -9.179 -35.292 -15.387 1.00 15.54 94 ALA A O 1
ATOM 643 N N . THR A 1 88 ? -10.105 -36.399 -13.673 1.00 15.44 95 THR A N 1
ATOM 644 C CA . THR A 1 88 ? -11.291 -36.853 -14.402 1.00 16.68 95 THR A CA 1
ATOM 645 C C . THR A 1 88 ? -12.504 -36.699 -13.515 1.00 16.30 95 THR A C 1
ATOM 646 O O . THR A 1 88 ? -12.501 -37.167 -12.367 1.00 16.46 95 THR A O 1
ATOM 650 N N . LEU A 1 89 ? -13.550 -36.074 -14.057 1.00 15.79 96 LEU A N 1
ATOM 651 C CA . LEU A 1 89 ? -14.789 -35.928 -13.344 1.00 16.23 96 LEU A CA 1
ATOM 652 C C . LEU A 1 89 ? -15.778 -36.885 -13.960 1.00 16.62 96 LEU A C 1
ATOM 653 O O . LEU A 1 89 ? -16.140 -36.752 -15.130 1.00 15.61 96 LEU A O 1
ATOM 658 N N . THR A 1 90 ? -16.219 -37.851 -13.175 1.00 17.46 97 THR A N 1
ATOM 659 C CA . THR A 1 90 ? -17.198 -38.783 -13.652 1.00 18.80 97 THR A CA 1
ATOM 660 C C . THR A 1 90 ? -18.550 -38.215 -13.323 1.00 19.56 97 THR A C 1
ATOM 661 O O . THR A 1 90 ? -18.847 -37.934 -12.175 1.00 19.83 97 THR A O 1
ATOM 665 N N . VAL A 1 91 ? -19.377 -38.036 -14.352 1.00 18.94 98 VAL A N 1
ATOM 666 C CA . VAL A 1 91 ? -20.669 -37.444 -14.187 1.00 20.14 98 VAL A CA 1
ATOM 667 C C . VAL A 1 91 ? -21.554 -37.994 -15.308 1.00 20.86 98 VAL A C 1
ATOM 668 O O . VAL A 1 91 ? -21.108 -38.219 -16.432 1.00 21.55 98 VAL A O 1
ATOM 672 N N . SER A 1 92 ? -22.816 -38.174 -15.014 1.00 22.11 99 SER A N 1
ATOM 673 C CA . SER A 1 92 ? -23.754 -38.510 -16.087 1.00 22.83 99 SER A CA 1
ATOM 674 C C . SER A 1 92 ? -24.427 -37.244 -16.620 1.00 23.18 99 SER A C 1
ATOM 675 O O . SER A 1 92 ? -24.402 -36.198 -16.002 1.00 21.88 99 SER A O 1
ATOM 678 N N . THR A 1 93 ? -25.088 -37.375 -17.759 1.00 23.89 100 THR A N 1
ATOM 679 C CA . THR A 1 93 ? -25.712 -36.244 -18.406 1.00 24.52 100 THR A CA 1
ATOM 680 C C . THR A 1 93 ? -26.748 -35.591 -17.481 1.00 24.93 100 THR A C 1
ATOM 681 O O . THR A 1 93 ? -26.865 -34.363 -17.447 1.00 24.36 100 THR A O 1
ATOM 685 N N . ALA A 1 94 ? -27.464 -36.415 -16.701 1.00 25.13 101 ALA A N 1
ATOM 686 C CA . ALA A 1 94 ? -28.466 -35.887 -15.762 1.00 25.39 101 ALA A CA 1
ATOM 687 C C . ALA A 1 94 ? -27.934 -35.189 -14.542 1.00 25.76 101 ALA A C 1
ATOM 688 O O . ALA A 1 94 ? -28.653 -34.384 -13.963 1.00 25.31 101 ALA A O 1
ATOM 690 N N . ASN A 1 95 ? -26.681 -35.457 -14.172 1.00 25.87 102 ASN A N 1
ATOM 691 C CA . ASN A 1 95 ? -26.109 -34.936 -12.942 1.00 26.04 102 ASN A CA 1
ATOM 692 C C . ASN A 1 95 ? -25.224 -33.729 -13.121 1.00 25.67 102 ASN A C 1
ATOM 693 O O . ASN A 1 95 ? -24.786 -33.173 -12.139 1.00 25.98 102 ASN A O 1
ATOM 698 N N . VAL A 1 96 ? -24.945 -33.317 -14.359 1.00 25.02 103 VAL A N 1
ATOM 699 C CA . VAL A 1 96 ? -24.076 -32.136 -14.562 1.00 24.44 103 VAL A CA 1
ATOM 700 C C . VAL A 1 96 ? -24.487 -30.944 -13.685 1.00 24.10 103 VAL A C 1
ATOM 701 O O . VAL A 1 96 ? -23.642 -30.355 -12.987 1.00 24.09 103 VAL A O 1
ATOM 705 N N . GLY A 1 97 ? -25.781 -30.631 -13.657 1.00 24.03 104 GLY A N 1
ATOM 706 C CA . GLY A 1 97 ? -26.266 -29.484 -12.847 1.00 23.54 104 GLY A CA 1
ATOM 707 C C . GLY A 1 97 ? -26.057 -29.663 -11.348 1.00 22.65 104 GLY A C 1
ATOM 708 O O . GLY A 1 97 ? -25.757 -28.709 -10.623 1.00 23.24 104 GLY A O 1
ATOM 709 N N . ASP A 1 98 ? -26.200 -30.894 -10.872 1.00 21.58 105 ASP A N 1
ATOM 710 C CA . ASP A 1 98 ? -25.887 -31.196 -9.450 1.00 22.20 105 ASP A CA 1
ATOM 711 C C . ASP A 1 98 ? -24.400 -30.965 -9.095 1.00 21.77 105 ASP A C 1
ATOM 712 O O . ASP A 1 98 ? -24.024 -30.412 -8.034 1.00 21.01 105 ASP A O 1
ATOM 717 N N . ILE A 1 99 ? -23.529 -31.415 -9.987 1.00 20.88 106 ILE A N 1
ATOM 718 C CA . ILE A 1 99 ? -22.106 -31.232 -9.724 1.00 20.64 106 ILE A CA 1
ATOM 719 C C . ILE A 1 99 ? -21.738 -29.737 -9.797 1.00 20.12 106 ILE A C 1
ATOM 720 O O . ILE A 1 99 ? -20.919 -29.247 -8.992 1.00 21.14 106 ILE A O 1
ATOM 725 N N . LEU A 1 100 ? -22.349 -29.020 -10.740 1.00 20.15 107 LEU A N 1
ATOM 726 C CA . LEU A 1 100 ? -22.144 -27.576 -10.883 1.00 19.62 107 LEU A CA 1
ATOM 727 C C . LEU A 1 100 ? -22.495 -26.910 -9.562 1.00 18.80 107 LEU A C 1
ATOM 728 O O . LEU A 1 100 ? -21.716 -26.130 -9.071 1.00 17.38 107 LEU A O 1
ATOM 733 N N . SER A 1 101 ? -23.659 -27.247 -8.989 1.00 18.04 108 SER A N 1
ATOM 7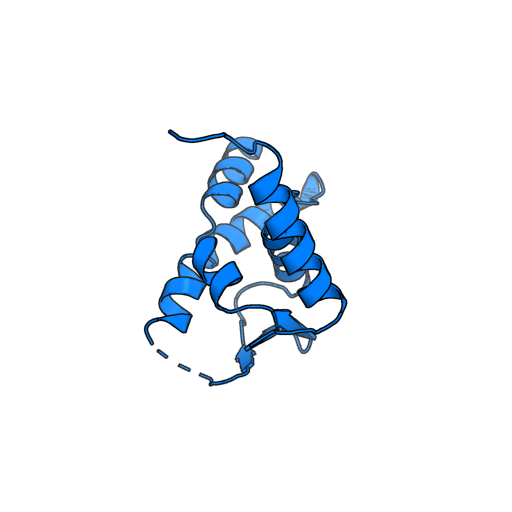34 C CA . SER A 1 101 ? -24.066 -26.618 -7.737 1.00 19.05 108 SER A CA 1
ATOM 735 C C . SER A 1 101 ? -23.050 -26.828 -6.639 1.00 17.79 108 SER A C 1
ATOM 736 O O . SER A 1 101 ? -22.662 -25.890 -5.970 1.00 17.52 108 SER A O 1
ATOM 739 N N . ALA A 1 102 ? -22.612 -28.074 -6.451 1.00 16.89 109 ALA A N 1
ATOM 740 C CA . ALA A 1 102 ? -21.553 -28.368 -5.468 1.00 15.85 109 ALA A CA 1
ATOM 741 C C . ALA A 1 102 ? -20.165 -27.706 -5.731 1.00 15.51 109 ALA A C 1
ATOM 742 O O . ALA A 1 102 ? -19.483 -27.195 -4.797 1.00 15.66 109 ALA A O 1
ATOM 744 N N . ALA A 1 103 ? -19.718 -27.704 -6.988 1.00 14.63 110 ALA A N 1
ATOM 745 C CA . ALA A 1 103 ? -18.416 -27.096 -7.315 1.00 15.38 110 ALA A CA 1
ATOM 746 C C . ALA A 1 103 ? -18.411 -25.589 -7.073 1.00 15.55 110 ALA A C 1
ATOM 747 O O . ALA A 1 103 ? -17.375 -25.013 -6.786 1.00 16.14 110 ALA A O 1
ATOM 749 N N . ARG A 1 104 ? -19.559 -24.937 -7.236 1.00 15.16 111 ARG A N 1
ATOM 750 C CA . ARG A 1 104 ? -19.640 -23.503 -6.978 1.00 15.84 111 ARG A CA 1
ATOM 751 C C . ARG A 1 104 ? -19.518 -23.242 -5.488 1.00 15.22 111 ARG A C 1
ATOM 752 O O . ARG A 1 104 ? -18.855 -22.306 -5.093 1.00 16.09 111 ARG A O 1
ATOM 760 N N . LEU A 1 105 ? -20.139 -24.093 -4.657 1.00 15.04 112 LEU A N 1
ATOM 761 C CA . LEU A 1 105 ? -20.056 -23.946 -3.185 1.00 16.15 112 LEU A CA 1
ATOM 762 C C . LEU A 1 105 ? -18.659 -24.255 -2.597 1.00 16.32 112 LEU A C 1
ATOM 763 O O . LEU A 1 105 ? -18.187 -23.603 -1.640 1.00 17.47 112 LEU A O 1
ATOM 768 N N . LEU A 1 106 ? -17.969 -25.209 -3.206 1.00 16.10 113 LEU A N 1
ATOM 769 C CA . LEU A 1 106 ? -16.588 -25.514 -2.831 1.00 16.54 113 LEU A CA 1
ATOM 770 C C . LEU A 1 106 ? -15.586 -24.624 -3.559 1.00 16.07 113 LEU A C 1
ATOM 771 O O . LEU A 1 106 ? -14.383 -24.662 -3.270 1.00 16.15 113 LEU A O 1
ATOM 776 N N . GLU A 1 107 ? -16.075 -23.826 -4.511 1.00 17.00 114 GLU A N 1
ATOM 777 C CA . GLU A 1 107 ? -15.225 -22.932 -5.310 1.00 17.44 114 GLU A CA 1
ATOM 778 C C . GLU A 1 107 ? -14.069 -23.672 -5.986 1.00 17.32 114 GLU A C 1
ATOM 779 O O . GLU A 1 107 ? -12.888 -23.402 -5.737 1.00 16.62 114 GLU A O 1
ATOM 785 N N . ILE A 1 108 ? -14.450 -24.640 -6.809 1.00 16.32 115 ILE A N 1
ATOM 786 C CA . ILE A 1 108 ? -13.558 -25.426 -7.650 1.00 16.00 115 ILE A CA 1
ATOM 787 C C . ILE A 1 108 ? -13.827 -24.893 -9.064 1.00 17.35 115 ILE A C 1
ATOM 788 O O . ILE A 1 108 ? -14.678 -25.408 -9.767 1.00 15.34 115 ILE A O 1
ATOM 793 N N . PRO A 1 109 ? -13.166 -23.777 -9.439 1.00 19.40 116 PRO A N 1
ATOM 794 C CA . PRO A 1 109 ? -13.547 -23.100 -10.676 1.00 19.36 116 PRO A CA 1
ATOM 795 C C . PRO A 1 109 ? -13.337 -23.939 -11.944 1.00 18.52 116 PRO A C 1
ATOM 796 O O . PRO A 1 109 ? -14.055 -23.729 -12.899 1.00 17.89 116 PRO A O 1
ATOM 800 N N . ALA A 1 110 ? -12.403 -24.883 -11.964 1.00 16.67 117 ALA A N 1
ATOM 801 C CA . ALA A 1 110 ? -12.199 -25.636 -13.197 1.00 17.69 117 ALA A CA 1
ATOM 802 C C . ALA A 1 110 ? -13.485 -26.427 -13.511 1.00 16.18 117 ALA A C 1
ATOM 803 O O . ALA A 1 110 ? -13.988 -26.425 -14.645 1.00 14.07 117 ALA A O 1
ATOM 805 N N . VAL A 1 111 ? -14.051 -27.040 -12.477 1.00 15.30 118 VAL A N 1
ATOM 806 C CA . VAL A 1 111 ? -15.272 -27.820 -12.646 1.00 15.63 118 VAL A CA 1
ATOM 807 C C . VAL A 1 111 ? -16.495 -26.921 -12.868 1.00 16.75 118 VAL A C 1
ATOM 808 O O . VAL A 1 111 ? -17.351 -27.219 -13.748 1.00 15.24 118 VAL A O 1
ATOM 812 N N . SER A 1 112 ? -16.584 -25.812 -12.109 1.00 16.64 119 SER A N 1
ATOM 813 C CA . SER A 1 112 ? -17.745 -24.916 -12.262 1.00 17.60 119 SER A CA 1
ATOM 814 C C . SER A 1 112 ? -17.856 -24.348 -13.672 1.00 16.70 119 SER A C 1
ATOM 815 O O . SER A 1 112 ? -18.949 -24.332 -14.225 1.00 15.48 119 SER A O 1
ATOM 818 N N . HIS A 1 113 ? -16.740 -23.877 -14.226 1.00 15.59 120 HIS A N 1
ATOM 819 C CA . HIS A 1 113 ? -16.735 -23.239 -15.552 1.00 17.34 120 HIS A CA 1
ATOM 820 C C . HIS A 1 113 ? -17.221 -24.231 -16.591 1.00 16.66 120 HIS A C 1
ATOM 821 O O . HIS A 1 113 ? -18.093 -23.934 -17.423 1.00 15.20 120 HIS A O 1
ATOM 828 N N . VAL A 1 114 ? -16.650 -25.421 -16.525 1.00 16.04 121 VAL A N 1
ATOM 829 C CA . VAL A 1 114 ? -16.980 -26.468 -17.483 1.00 16.99 121 VAL A CA 1
ATOM 830 C C . VAL A 1 114 ? -18.449 -26.890 -17.377 1.00 16.25 121 VAL A C 1
ATOM 831 O O . VAL A 1 114 ? -19.154 -26.941 -18.367 1.00 16.04 121 VAL A O 1
ATOM 835 N N . CYS A 1 115 ? -18.914 -27.199 -16.176 1.00 15.52 122 CYS A N 1
ATOM 836 C CA . CYS A 1 115 ? -20.291 -27.665 -16.029 1.00 17.02 122 CYS A CA 1
ATOM 837 C C . CYS A 1 115 ? -21.295 -26.583 -16.457 1.00 17.29 122 CYS A C 1
ATOM 838 O O . CYS A 1 115 ? -22.332 -26.892 -17.055 1.00 17.23 122 CYS A O 1
ATOM 841 N N . ALA A 1 116 ? -20.975 -25.311 -16.207 1.00 18.35 123 ALA A N 1
ATOM 842 C CA . ALA A 1 116 ? -21.883 -24.225 -16.630 1.00 19.09 123 ALA A CA 1
ATOM 843 C C . ALA A 1 116 ? -21.931 -24.131 -18.139 1.00 19.72 123 ALA A C 1
ATOM 844 O O . ALA A 1 116 ? -22.983 -23.885 -18.737 1.00 19.89 123 ALA A O 1
ATOM 846 N N . ASP A 1 117 ? -20.775 -24.318 -18.776 1.00 19.64 124 ASP A N 1
ATOM 847 C CA . ASP A 1 117 ? -20.730 -24.327 -20.211 1.00 20.79 124 ASP A CA 1
ATOM 848 C C . ASP A 1 117 ? -21.538 -25.492 -20.785 1.00 20.33 124 ASP A C 1
ATOM 849 O O . ASP A 1 117 ? -22.071 -25.367 -21.874 1.00 19.05 124 ASP A O 1
ATOM 854 N N . LEU A 1 118 ? -21.606 -26.618 -20.065 1.00 19.50 125 LEU A N 1
ATOM 855 C CA . LEU A 1 118 ? -22.314 -27.814 -20.565 1.00 20.16 125 LEU A CA 1
ATOM 856 C C . LEU A 1 118 ? -23.801 -27.658 -20.427 1.00 22.58 125 LEU A C 1
ATOM 857 O O . LEU A 1 118 ? -24.551 -28.307 -21.124 1.00 23.98 125 LEU A O 1
ATOM 862 N N . LEU A 1 119 ? -24.227 -26.806 -19.496 1.00 25.13 126 LEU A N 1
ATOM 863 C CA . LEU A 1 119 ? -25.643 -26.469 -19.343 1.00 27.21 126 LEU A CA 1
ATOM 864 C C . LEU A 1 119 ? -26.136 -25.302 -20.198 1.00 28.99 126 LEU A C 1
ATOM 865 O O . LEU A 1 119 ? -27.335 -25.143 -20.362 1.00 29.89 126 LEU A O 1
ATOM 870 N N . ASP A 1 120 ? -25.226 -24.507 -20.756 1.00 31.60 127 ASP A N 1
ATOM 871 C CA . ASP A 1 120 ? -25.590 -23.230 -21.395 1.00 34.80 127 ASP A CA 1
ATOM 872 C C . ASP A 1 120 ? -25.620 -22.129 -20.302 1.00 36.62 127 ASP A C 1
ATOM 873 O O . ASP A 1 120 ? -24.547 -21.625 -19.897 1.00 37.21 127 ASP A O 1
#

GO terms:
  GO:1990837 sequence-specific double-stranded DNA binding (F, IDA)
  GO:0050681 nuclear androgen receptor binding (F, IDA)
  GO:0005634 nucleus (C, IDA)
  GO:0005737 cytoplasm (C, IDA)
  GO:0001222 transcription corepressor binding (F, IDA)
  GO:0003700 DNA-binding transcription factor activity (F, IDA)
  GO:0045892 negative regulation of DNA-templated transcription (P, IDA)
  GO:2000677 regulation of transcription regulatory region DNA binding (P, IDA)
  GO:0046332 SMAD binding (F, IDA)
  GO:0000381 regulation of alternative mRNA splicing, via spliceosome (P, IDA)
  GO:0005634 nucleus (C, EXP)
  GO:0034504 protein localization to nucleus (P, IMP)
  GO:0042981 regulation of apoptotic process (P, IMP)
  GO:0043249 erythrocyte maturation (P, IMP)
  GO:0045444 fat cell differentiation (P, IMP)
  GO:0045892 negative regulation of DNA-templated transcription (P, IMP)
  GO:0030512 negative regulation of transforming growth factor beta receptor signaling pathway (P, IMP)
  GO:0060766 negative regulation of androgen receptor signaling pathway (P, IMP)
  GO:0006110 regulation of glycolytic process (P, IMP)
  GO:0006338 chromatin remodeling (P, IMP)

Secondary structure (DSSP, 8-state):
-----TTHHHHHHHHHHHHHHTT-S--EEEEETTEEEEE-HHHHHHH-HHHH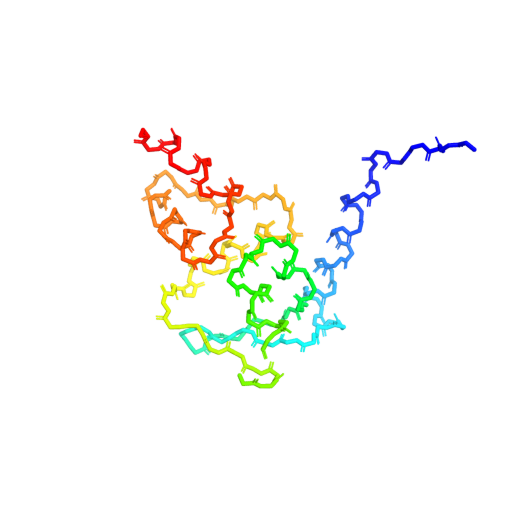HHHH---SEEE--SS-HHHHHHHHHHHHHS-----GGGHHHHHHHHHHTT-HHHHHHHHHHH-

CATH classification: 3.30.710.10

InterPro domains:
  IPR000210 BTB/POZ domain [PF00651] (24-130)
  IPR000210 BTB/POZ domain [PS50097] (34-101)
  IPR000210 BTB/POZ domain [SM00225] (34-131)
  IPR011333 SKP1/BTB/POZ domain superfamily [G3DSA:3.30.710.10] (7-152)
  IPR011333 SKP1/BTB/POZ domain superfamily [SSF54695] (11-128)
  IPR013087 Zinc finger C2H2-type [PF00096] (410-432)
  IPR013087 Zinc finger C2H2-type [PF00096] (438-460)
  IPR013087 Zinc finger C2H2-type [PS00028] (384-404)
  IPR013087 Zinc finger C2H2-type [PS00028] (412-432)
  IPR013087 Zinc finger C2H2-type [PS00028] (440-460)
  IPR013087 Zinc finger C2H2-type [PS50157] (382-409)
  IPR013087 Zinc finger C2H2-type [PS50157] (410-437)
  IPR013087 Zinc finger C2H2-type [PS50157] (438-465)
  IPR013087 Zinc finger C2H2-type [PS50157] (466-501)
  IPR013087 Zinc finger C2H2-type [SM00355] (382-404)
  IPR013087 Zinc finger C2H2-type [SM00355] (410-432)
  IPR013087 Zinc finger C2H2-type [SM00355] (438-460)
  IPR013087 Zinc finger C2H2-type [SM00355] (466-486)
  IPR036236 Zinc finger C2H2 superfamily [SSF57667] (396-447)
  IPR036236 Zinc finger C2H2 superfamily [SSF57667] (432-484)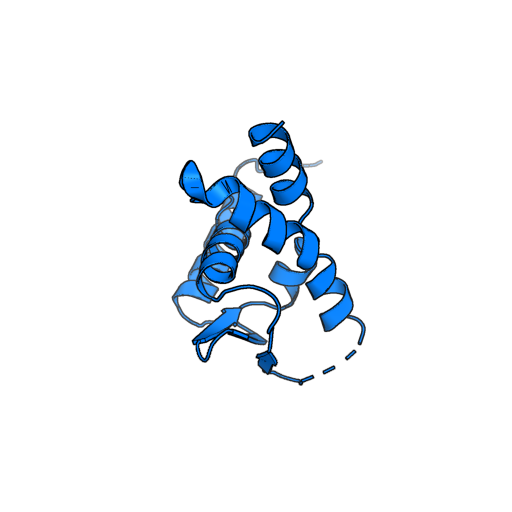

Nearest PDB structures (foldseek):
  2if5-assembly1_A-2  TM=1.009E+00  e=4.050E-23  Homo sapiens
  1buo-assembly1_A-2  TM=9.614E-01  e=7.511E-14  Homo sapiens
  1cs3-assembly1_A  TM=9.533E-01  e=4.470E-14  Homo sapiens
  7azx-assembly1_A  TM=8.749E-01  e=1.803E-12  Homo sapiens
  6n34-assembly1_A  TM=8.879E-01  e=1.988E-11  Homo sapiens

Foldseek 3Di:
DDDDDPCVVQVVLQVQVVCQVVVHPFQAWEAAPNDTRRHHLVLLLVQFVLSVCVVVVVGRYHYDYQAHPVLVVQVVCCSRRVDRDDDPVCLVNNLSVCVVRVRVVSNVVSVVSVD

Sequence (115 aa):
IGIPFPDHSSDILSGLNEQRTQGLLCDVVILVEGREFPTHRSVLAACSQYFKKLFTSQQNVYEIDFVSAEALTALMDFAYTATLTVSTANVGDILSAARLLEIPAVSHVCADLLD

Radius of gyration: 14.73 Å; Cα contacts (8 Å, |Δi|>4): 136; chains: 1; bounding box: 47×27×35 Å

Solvent-accessible surface area: 7227 Å² total; per-residue (Å²): 226,75,134,108,143,135,88,102,87,60,84,88,40,57,25,43,30,100,43,50,109,108,48,99,142,35,62,2,25,0,42,2,115,70,126,113,24,60,1,8,67,79,15,5,22,93,40,4,75,54,4,101,106,56,34,98,130,164,154,82,53,24,131,4,138,72,13,47,0,117,9,2,49,13,4,3,45,40,14,1,62,78,81,42,90,56,59,134,83,73,13,26,85,10,11,63,6,0,137,96,0,62,8,74,64,5,12,123,85,1,25,118,116,90,171

Organism: Homo sapiens (NCBI:txid9606)